Protein AF-A0A3D3RDQ3-F1 (afdb_monomer_lite)

Foldseek 3Di:
DVVVVVCVVCVVVVVVVVVVCVVVVVVVVVVDDDDPPPCVPPDCPDPVNVVVVVCCVVVNPPDDDDDDDPDCLVPVVVVVVVQVVVCPDPPHVHGDDLVNQLVVVVVVVDDNVRSCVVCDVVPDDPPPPD

Sequence (130 aa):
MMISSFYNKYSRQLIWGVFCTLPVLTFLAELLPSNNDIETWLPKDSDVRIVYDRFKAEFGAEEVVLVAVQEGLDRPLLVEATASRIESLPTVRQCWTPQRLKSILHEFKVEPAEIDNRLNGLLMNSEKNV

pLDDT: mean 82.64, std 11.2, range [36.12, 96.44]

Radius of gyration: 28.13 Å; chains: 1; bounding box: 58×34×81 Å

Secondary structure (DSSP, 8-state):
-HHHHHHHHHHHHHHHHHHHHHHHHHHHHHTS-----GGGGS-TT-HHHHHHHHHHHHH----------SS-TT-HHHHHHHHHHHHTSTT-S----HHHHHHHHHHTT--HHHHHHHHBTTTB-TT---

Organism: NCBI:txid122

Structure (mmCIF, N/CA/C/O backbone):
data_AF-A0A3D3RDQ3-F1
#
_entry.id   AF-A0A3D3RDQ3-F1
#
loop_
_atom_site.group_PDB
_atom_site.id
_atom_site.type_symbol
_atom_site.label_atom_id
_atom_site.label_alt_id
_atom_site.label_comp_id
_atom_site.label_asym_id
_atom_site.label_entity_id
_atom_site.label_seq_id
_atom_site.pdbx_PDB_ins_code
_atom_site.Cartn_x
_atom_site.Cartn_y
_atom_site.Cartn_z
_atom_site.occupancy
_atom_site.B_iso_or_equiv
_atom_site.auth_seq_id
_atom_site.auth_comp_id
_atom_site.auth_asym_id
_atom_site.auth_atom_id
_atom_site.pdbx_PDB_model_num
ATOM 1 N N . MET A 1 1 ? 25.833 14.916 -49.705 1.00 56.22 1 MET A N 1
ATOM 2 C CA . MET A 1 1 ? 25.404 14.154 -50.903 1.00 56.22 1 MET A CA 1
ATOM 3 C C . MET A 1 1 ? 25.756 12.658 -50.834 1.00 56.22 1 MET A C 1
ATOM 5 O O . MET A 1 1 ? 24.952 11.864 -51.292 1.00 56.22 1 MET A O 1
ATOM 9 N N . MET A 1 2 ? 26.874 12.235 -50.214 1.00 60.03 2 MET A N 1
ATOM 10 C CA . MET A 1 2 ? 27.222 10.798 -50.067 1.00 60.03 2 MET A CA 1
ATOM 11 C C . MET A 1 2 ? 26.305 9.990 -49.131 1.00 60.03 2 MET A C 1
ATOM 13 O O . MET A 1 2 ? 26.124 8.793 -49.321 1.00 60.03 2 MET A O 1
ATOM 17 N N . ILE A 1 3 ? 25.711 10.633 -48.125 1.00 70.12 3 ILE A N 1
ATOM 18 C CA . ILE A 1 3 ? 24.837 9.951 -47.161 1.00 70.12 3 ILE A CA 1
ATOM 19 C C . ILE A 1 3 ? 23.502 9.549 -47.810 1.00 70.12 3 ILE A C 1
ATOM 21 O O . ILE A 1 3 ? 23.035 8.432 -47.608 1.00 70.12 3 ILE A O 1
ATOM 25 N N . SER A 1 4 ? 22.911 10.405 -48.655 1.00 75.88 4 SER A N 1
ATOM 26 C CA . SER A 1 4 ? 21.637 10.072 -49.310 1.00 75.88 4 SER A CA 1
ATOM 27 C C . SER A 1 4 ? 21.790 8.988 -50.378 1.00 75.88 4 SER A C 1
ATOM 29 O O . SER A 1 4 ? 20.903 8.149 -50.505 1.00 75.88 4 SER A O 1
ATOM 31 N N . SER A 1 5 ? 22.913 8.940 -51.105 1.00 78.75 5 SER A N 1
ATOM 32 C CA . SER A 1 5 ? 23.173 7.869 -52.077 1.00 78.75 5 SER A CA 1
ATOM 33 C C . SER A 1 5 ? 23.416 6.517 -51.403 1.00 78.75 5 SER A C 1
ATOM 35 O O . SER A 1 5 ? 22.951 5.494 -51.906 1.00 78.75 5 SER A O 1
ATOM 37 N N . PHE A 1 6 ? 24.071 6.504 -50.237 1.00 82.25 6 PHE A N 1
ATOM 38 C CA . PHE A 1 6 ? 24.227 5.307 -49.411 1.00 82.25 6 PHE A CA 1
ATOM 39 C C . PHE A 1 6 ? 22.876 4.781 -48.908 1.00 82.25 6 PHE A C 1
ATOM 41 O O . PHE A 1 6 ? 22.560 3.610 -49.122 1.00 82.25 6 PHE A O 1
ATOM 48 N N . TYR A 1 7 ? 22.038 5.643 -48.321 1.00 82.25 7 TYR A N 1
ATOM 49 C CA . TYR A 1 7 ? 20.702 5.243 -47.872 1.00 82.25 7 TYR A CA 1
ATOM 50 C C . TYR A 1 7 ? 19.812 4.780 -49.025 1.00 82.25 7 TYR A C 1
ATOM 52 O O . TYR A 1 7 ? 19.111 3.787 -48.874 1.00 82.25 7 TYR A O 1
ATOM 60 N N . ASN A 1 8 ? 19.868 5.429 -50.190 1.00 81.94 8 ASN A N 1
ATOM 61 C CA . ASN A 1 8 ? 19.065 5.018 -51.342 1.00 81.94 8 ASN A CA 1
ATOM 62 C C . ASN A 1 8 ? 19.475 3.619 -51.846 1.00 81.94 8 ASN A C 1
ATOM 64 O O . ASN A 1 8 ? 18.624 2.777 -52.123 1.00 81.94 8 ASN A O 1
ATOM 68 N N . LYS A 1 9 ? 20.784 3.332 -51.872 1.00 87.50 9 LYS A N 1
ATOM 69 C CA . LYS A 1 9 ? 21.328 2.048 -52.334 1.00 87.50 9 LYS A CA 1
ATOM 70 C C . LYS A 1 9 ? 21.113 0.891 -51.349 1.00 87.50 9 LYS A C 1
ATOM 72 O O . LYS A 1 9 ? 20.855 -0.222 -51.797 1.00 87.50 9 LYS A O 1
ATOM 77 N N . TYR A 1 10 ? 21.225 1.138 -50.042 1.00 90.81 10 TYR A N 1
ATOM 78 C CA . TYR A 1 10 ? 21.192 0.088 -49.010 1.00 90.81 10 TYR A CA 1
ATOM 79 C C . TYR A 1 10 ? 19.931 0.104 -48.129 1.00 90.81 10 TYR A C 1
ATOM 81 O O . TYR A 1 10 ? 19.838 -0.669 -47.176 1.00 90.81 10 TYR A O 1
ATOM 89 N N . SER A 1 11 ? 18.944 0.950 -48.447 1.00 88.62 11 SER A N 1
ATOM 90 C CA . SER A 1 11 ? 17.688 1.136 -47.694 1.00 88.62 11 SER A CA 1
ATOM 91 C C . SER A 1 11 ? 17.053 -0.181 -47.250 1.00 88.62 11 SER A C 1
ATOM 93 O O . SER A 1 11 ? 16.773 -0.371 -46.070 1.00 88.62 11 SER A O 1
ATOM 95 N N . ARG A 1 12 ? 16.886 -1.129 -48.176 1.00 90.38 12 ARG A N 1
ATOM 96 C CA . ARG A 1 12 ? 16.276 -2.432 -47.892 1.00 90.38 12 ARG A CA 1
ATOM 97 C C . ARG A 1 12 ? 17.094 -3.263 -46.901 1.00 90.38 12 ARG A C 1
ATOM 99 O O . ARG A 1 12 ? 16.502 -3.869 -46.015 1.00 90.38 12 ARG A O 1
ATOM 106 N N . GLN A 1 13 ? 18.424 -3.304 -47.020 1.00 93.06 13 GLN A N 1
ATOM 107 C CA . GLN A 1 13 ? 19.262 -4.048 -46.067 1.00 93.06 13 GLN A CA 1
ATOM 108 C C . GLN A 1 13 ? 19.298 -3.374 -44.696 1.00 93.06 13 GLN A C 1
ATOM 110 O O . GLN A 1 13 ? 19.292 -4.067 -43.686 1.00 93.06 13 GLN A O 1
ATOM 115 N N . LEU A 1 14 ? 19.289 -2.040 -44.652 1.00 90.94 14 LEU A N 1
ATOM 116 C CA . LEU A 1 14 ? 19.227 -1.286 -43.401 1.00 90.94 14 LEU A CA 1
ATOM 117 C C . LEU A 1 14 ? 17.907 -1.528 -42.664 1.00 90.94 14 LEU A C 1
ATOM 119 O O . LEU A 1 14 ? 17.925 -1.757 -41.460 1.00 90.94 14 LEU A O 1
ATOM 123 N N . ILE A 1 15 ? 16.782 -1.560 -43.385 1.00 93.44 15 ILE A N 1
ATOM 124 C CA . ILE A 1 15 ? 15.472 -1.898 -42.815 1.00 93.44 15 ILE A CA 1
ATOM 125 C C . ILE A 1 15 ? 15.499 -3.304 -42.209 1.00 93.44 15 ILE A C 1
ATOM 127 O O . ILE A 1 15 ? 15.108 -3.477 -41.059 1.00 93.44 15 ILE A O 1
ATOM 131 N N . TRP A 1 16 ? 16.016 -4.299 -42.937 1.00 95.50 16 TRP A N 1
ATOM 132 C CA . TRP A 1 16 ? 16.174 -5.649 -42.389 1.00 95.50 16 TRP A CA 1
ATOM 133 C C . TRP A 1 16 ? 17.109 -5.684 -41.178 1.00 95.50 16 TRP A C 1
ATOM 135 O O . TRP A 1 16 ? 16.804 -6.363 -40.205 1.00 95.50 16 TRP A O 1
ATOM 145 N N . GLY A 1 17 ? 18.191 -4.903 -41.194 1.00 95.00 17 GLY A N 1
ATOM 146 C CA . GLY A 1 17 ? 19.074 -4.731 -40.043 1.00 95.00 17 GLY A CA 1
ATOM 147 C C . GLY A 1 17 ? 18.337 -4.217 -38.805 1.00 95.00 17 GLY A C 1
ATOM 148 O O . GLY A 1 17 ? 18.535 -4.759 -37.725 1.00 95.00 17 GLY A O 1
ATOM 149 N N . VAL A 1 18 ? 17.439 -3.238 -38.964 1.00 94.44 18 VAL A N 1
ATOM 150 C CA . VAL A 1 18 ? 16.581 -2.736 -37.875 1.00 94.44 18 VAL A CA 1
ATOM 151 C C . VAL A 1 18 ? 15.567 -3.792 -37.429 1.00 94.44 18 VAL A C 1
ATOM 153 O O . VAL A 1 18 ? 15.378 -3.989 -36.236 1.00 94.44 18 VAL A O 1
ATOM 156 N N . PHE A 1 19 ? 14.939 -4.529 -38.347 1.00 96.44 19 PHE A N 1
ATOM 157 C CA . PHE A 1 19 ? 14.026 -5.613 -37.958 1.00 96.44 19 PHE A CA 1
ATOM 158 C C . PHE A 1 19 ? 14.732 -6.703 -37.143 1.00 96.44 19 PHE A C 1
ATOM 160 O O . PHE A 1 19 ? 14.159 -7.216 -36.184 1.00 96.44 19 PHE A O 1
ATOM 167 N N . CYS A 1 20 ? 15.991 -7.005 -37.462 1.00 96.31 20 CYS A N 1
ATOM 168 C CA . CYS A 1 20 ? 16.801 -7.944 -36.692 1.00 96.31 20 CYS A CA 1
ATOM 169 C C . CYS A 1 20 ? 17.117 -7.458 -35.267 1.00 96.31 20 CYS A C 1
ATOM 171 O O . CYS A 1 20 ? 17.420 -8.293 -34.418 1.00 96.31 20 CYS A O 1
ATOM 173 N N . THR A 1 21 ? 17.038 -6.153 -34.969 1.00 96.38 21 THR A N 1
ATOM 174 C CA . THR A 1 21 ? 17.222 -5.654 -33.594 1.00 96.38 21 THR A CA 1
ATOM 175 C C . THR A 1 21 ? 15.946 -5.710 -32.760 1.00 96.38 21 THR A C 1
ATOM 177 O O . THR A 1 21 ? 16.040 -5.659 -31.534 1.00 96.38 21 THR A O 1
ATOM 180 N N . LEU A 1 22 ? 14.764 -5.868 -33.372 1.00 95.88 22 LEU A N 1
ATOM 181 C CA . LEU A 1 22 ? 13.494 -5.882 -32.640 1.00 95.88 22 LEU A CA 1
ATOM 182 C C . LEU A 1 22 ? 13.416 -6.976 -31.566 1.00 95.88 22 LEU A C 1
ATOM 184 O O . LEU A 1 22 ? 13.042 -6.625 -30.454 1.00 95.88 22 LEU A O 1
ATOM 188 N N . PRO A 1 23 ? 13.817 -8.245 -31.796 1.00 96.44 23 PRO A N 1
ATOM 189 C CA . PRO A 1 23 ? 13.774 -9.263 -30.743 1.00 96.44 23 PRO A CA 1
ATOM 190 C C . PRO A 1 23 ? 14.627 -8.899 -29.522 1.00 96.44 23 PRO A C 1
ATOM 192 O O . PRO A 1 23 ? 14.223 -9.132 -28.386 1.00 96.44 23 PRO A O 1
ATOM 195 N N . VAL A 1 24 ? 15.790 -8.278 -29.752 1.00 95.75 24 VAL A N 1
ATOM 196 C CA . VAL A 1 24 ? 16.669 -7.798 -28.677 1.00 95.75 24 VAL A CA 1
ATOM 197 C C . VAL A 1 24 ? 16.011 -6.639 -27.931 1.00 95.75 24 VAL A C 1
ATOM 199 O O . VAL A 1 24 ? 16.018 -6.621 -26.705 1.00 95.75 24 VAL A O 1
ATOM 202 N N . LEU A 1 25 ? 15.407 -5.691 -28.651 1.00 95.50 25 LEU A N 1
ATOM 203 C CA . LEU A 1 25 ? 14.685 -4.572 -28.045 1.00 95.50 25 LEU A CA 1
ATOM 204 C C . LEU A 1 25 ? 13.463 -5.038 -27.248 1.00 95.50 25 LEU A C 1
ATOM 206 O O . LEU A 1 25 ? 13.227 -4.509 -26.170 1.00 95.50 25 LEU A O 1
ATOM 210 N N . THR A 1 26 ? 12.720 -6.035 -27.731 1.00 94.62 26 THR A N 1
ATOM 211 C CA . T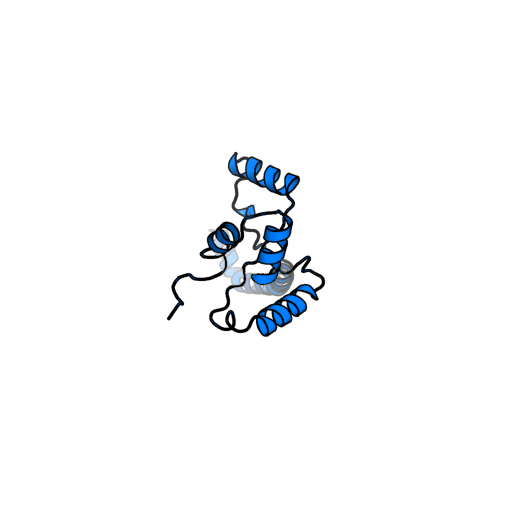HR A 1 26 ? 11.587 -6.629 -27.008 1.00 94.62 26 THR A CA 1
ATOM 212 C C . THR A 1 26 ? 12.053 -7.286 -25.715 1.00 94.62 26 THR A C 1
ATOM 214 O O . THR A 1 26 ? 11.498 -7.001 -24.660 1.00 94.62 26 THR A O 1
ATOM 217 N N . PHE A 1 27 ? 13.121 -8.083 -25.770 1.00 95.44 27 PHE A N 1
ATOM 218 C CA . PHE A 1 27 ? 13.703 -8.694 -24.577 1.00 95.44 27 PHE A CA 1
ATOM 219 C C . PHE A 1 27 ? 14.171 -7.642 -23.558 1.00 95.44 27 PHE A C 1
ATOM 221 O O . PHE A 1 27 ? 13.885 -7.750 -22.370 1.00 95.44 27 PHE A O 1
ATOM 228 N N . LEU A 1 28 ? 14.848 -6.584 -24.014 1.00 94.56 28 LEU A N 1
ATOM 229 C CA . LEU A 1 28 ? 15.273 -5.487 -23.139 1.00 94.56 28 LEU A CA 1
ATOM 230 C C . LEU A 1 28 ? 14.088 -4.700 -22.567 1.00 94.56 28 LEU A C 1
ATOM 232 O O . LEU A 1 28 ? 14.155 -4.255 -21.425 1.00 94.56 28 LEU A O 1
ATOM 236 N N . ALA A 1 29 ? 13.012 -4.534 -23.338 1.00 90.94 29 ALA A N 1
ATOM 237 C CA . ALA A 1 29 ? 11.809 -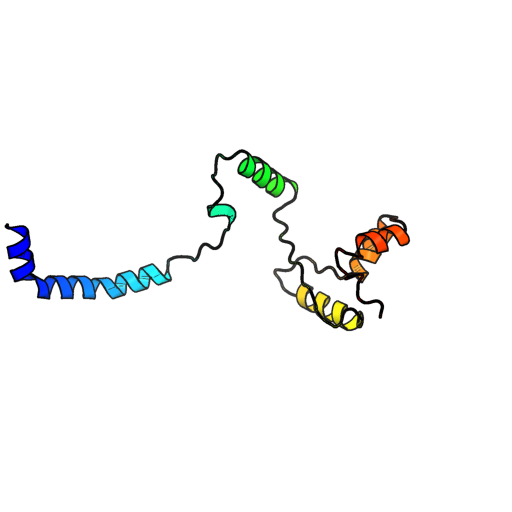3.846 -22.889 1.00 90.94 29 ALA A CA 1
ATOM 238 C C . ALA A 1 29 ? 11.098 -4.605 -21.761 1.00 90.94 29 ALA A C 1
ATOM 240 O O . ALA A 1 29 ? 10.644 -3.978 -20.811 1.00 90.94 29 ALA A O 1
ATOM 241 N N . GLU A 1 30 ? 11.050 -5.937 -21.822 1.00 90.62 30 GLU A N 1
ATOM 242 C CA . GLU A 1 30 ? 10.484 -6.768 -20.749 1.00 90.62 30 GLU A CA 1
ATOM 243 C C . GLU A 1 30 ? 11.320 -6.734 -19.462 1.00 90.62 30 GLU A C 1
ATOM 245 O O . GLU A 1 30 ? 10.787 -6.910 -18.369 1.00 90.62 30 GLU A O 1
ATOM 250 N N . LEU A 1 31 ? 12.625 -6.476 -19.578 1.00 91.50 31 LEU A N 1
ATOM 251 C CA . LEU A 1 31 ? 13.525 -6.345 -18.433 1.00 91.50 31 LEU A CA 1
ATOM 252 C C . LEU A 1 31 ? 13.481 -4.964 -17.772 1.00 91.50 31 LEU A C 1
ATOM 254 O O . LEU A 1 31 ? 14.041 -4.807 -16.687 1.00 91.50 31 LEU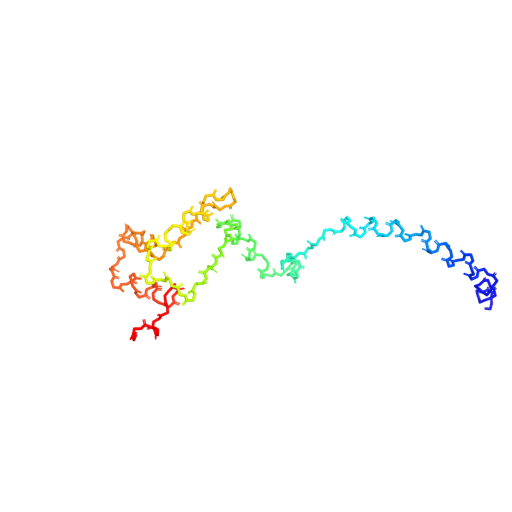 A O 1
ATOM 258 N N . LEU A 1 32 ? 12.864 -3.959 -18.404 1.00 86.62 32 LEU A N 1
ATOM 259 C CA . LEU A 1 32 ? 12.752 -2.626 -17.820 1.00 86.62 32 LEU A CA 1
ATOM 260 C C . LEU A 1 32 ? 11.728 -2.652 -16.676 1.00 86.62 32 LEU A C 1
ATOM 262 O O . LEU A 1 32 ? 10.533 -2.823 -16.931 1.00 86.62 32 LEU A O 1
ATOM 266 N N . PRO A 1 33 ? 12.152 -2.455 -15.413 1.00 83.56 33 PRO A N 1
ATOM 267 C CA . PRO A 1 33 ? 11.210 -2.390 -14.311 1.00 83.56 33 PRO A CA 1
ATOM 268 C C . PRO A 1 33 ? 10.345 -1.135 -14.454 1.00 83.56 33 PRO A C 1
ATOM 270 O O . PRO A 1 33 ? 10.841 -0.042 -14.737 1.00 83.56 33 PRO A O 1
ATOM 273 N N . SER A 1 34 ? 9.042 -1.280 -14.221 1.00 80.56 34 SER A N 1
ATOM 274 C CA . SER A 1 34 ? 8.166 -0.124 -14.055 1.00 80.56 34 SER A CA 1
ATOM 275 C C . SER A 1 34 ? 8.508 0.549 -12.728 1.00 80.56 34 SER A C 1
ATOM 277 O O . SER A 1 34 ? 8.389 -0.064 -11.667 1.00 80.56 34 SER A O 1
ATOM 279 N N . ASN A 1 35 ? 8.965 1.799 -12.787 1.00 80.06 35 ASN A N 1
ATOM 280 C CA . ASN A 1 35 ? 9.208 2.600 -11.598 1.00 80.06 35 ASN A CA 1
ATOM 281 C C . ASN A 1 35 ? 8.002 3.513 -11.344 1.00 80.06 35 ASN A C 1
ATOM 283 O O . ASN A 1 35 ? 7.869 4.559 -11.978 1.00 80.06 35 ASN A O 1
ATOM 287 N N . ASN A 1 36 ? 7.136 3.100 -10.418 1.00 78.31 36 ASN A N 1
ATOM 288 C CA . ASN A 1 36 ? 5.995 3.893 -9.949 1.00 78.31 36 ASN A CA 1
ATOM 289 C C . ASN A 1 36 ? 6.300 4.632 -8.639 1.00 78.31 36 ASN A C 1
ATOM 291 O O . ASN A 1 36 ? 5.381 5.101 -7.970 1.00 78.31 36 ASN A O 1
ATOM 295 N N . ASP A 1 37 ? 7.575 4.727 -8.260 1.00 81.12 37 ASP A N 1
ATOM 296 C CA . ASP A 1 37 ? 7.972 5.470 -7.079 1.00 81.12 37 ASP A CA 1
ATOM 297 C C . ASP A 1 37 ? 7.826 6.973 -7.340 1.00 81.12 37 ASP A C 1
ATOM 299 O O . ASP A 1 37 ? 8.595 7.583 -8.097 1.00 81.12 37 ASP A O 1
ATOM 303 N N . ILE A 1 38 ? 6.826 7.569 -6.688 1.00 74.69 38 ILE A N 1
ATOM 304 C CA . ILE A 1 38 ? 6.556 9.008 -6.722 1.00 74.69 38 ILE A CA 1
ATOM 305 C C . ILE A 1 38 ? 7.764 9.824 -6.247 1.00 74.69 38 ILE A C 1
ATOM 307 O O . ILE A 1 38 ? 7.952 10.963 -6.675 1.00 74.69 38 ILE A O 1
ATOM 311 N N . GLU A 1 39 ? 8.622 9.229 -5.420 1.00 76.38 39 GLU A N 1
ATOM 312 C CA . GLU A 1 39 ? 9.831 9.843 -4.890 1.00 76.38 39 GLU A CA 1
ATOM 313 C C . GLU A 1 39 ? 10.886 10.112 -5.965 1.00 76.38 39 GLU A C 1
ATOM 315 O O . GLU A 1 39 ? 11.714 11.006 -5.800 1.00 76.38 39 GLU A O 1
ATOM 320 N N . THR A 1 40 ? 10.810 9.421 -7.105 1.00 78.56 40 THR A N 1
ATOM 321 C CA . THR A 1 40 ? 11.692 9.653 -8.260 1.00 78.56 40 THR A CA 1
ATOM 322 C C . THR A 1 40 ? 11.556 11.075 -8.813 1.00 78.56 40 THR A C 1
ATOM 324 O O . THR A 1 40 ? 12.494 11.605 -9.409 1.00 78.56 40 THR A O 1
ATOM 327 N N . TRP A 1 41 ? 10.400 11.710 -8.604 1.00 80.00 41 TRP A N 1
ATOM 328 C CA . TRP A 1 41 ? 10.110 13.064 -9.078 1.00 80.00 41 TRP A CA 1
ATOM 329 C C . TRP A 1 41 ? 10.528 14.160 -8.088 1.00 80.00 41 TRP A C 1
ATOM 331 O O . TRP A 1 41 ? 10.504 15.339 -8.443 1.00 80.00 41 TRP A O 1
ATOM 341 N N . LEU A 1 42 ? 10.930 13.800 -6.863 1.00 80.56 42 LEU A N 1
ATOM 342 C CA . LEU A 1 42 ? 11.428 14.742 -5.861 1.00 80.56 42 LEU A CA 1
ATOM 343 C C . LEU A 1 42 ? 12.932 15.005 -6.078 1.00 80.56 42 LEU A C 1
ATOM 345 O O . LEU A 1 42 ? 13.726 14.062 -6.068 1.00 80.56 42 LEU A O 1
ATOM 349 N N . PRO A 1 43 ? 13.369 16.271 -6.243 1.00 83.19 43 PRO A N 1
ATOM 350 C CA . PRO A 1 43 ? 14.788 16.589 -6.365 1.00 83.19 43 PRO A CA 1
ATOM 351 C C . PRO A 1 43 ? 15.553 16.153 -5.112 1.00 83.19 43 PRO A C 1
ATOM 353 O O . PRO A 1 43 ? 15.198 16.548 -3.997 1.00 83.19 43 PRO A O 1
ATOM 356 N N . LYS A 1 44 ? 16.618 15.366 -5.307 1.00 78.00 44 LYS A N 1
ATOM 357 C CA . LYS A 1 44 ? 17.407 14.757 -4.222 1.00 78.00 44 LYS A CA 1
ATOM 358 C C . LYS A 1 44 ? 17.968 15.779 -3.230 1.00 78.00 44 LYS A C 1
ATOM 360 O O . LYS A 1 44 ? 17.963 15.517 -2.035 1.00 78.00 44 LYS A O 1
ATOM 365 N N . ASP A 1 45 ? 18.367 16.948 -3.725 1.00 82.06 45 ASP A N 1
ATOM 366 C CA . ASP A 1 45 ? 18.994 18.008 -2.925 1.00 82.06 45 ASP A CA 1
ATOM 367 C C . ASP A 1 45 ? 17.996 19.075 -2.442 1.00 82.06 45 ASP A C 1
ATOM 369 O O . ASP A 1 45 ? 18.394 20.148 -1.998 1.00 82.06 45 ASP A O 1
ATOM 373 N N . SER A 1 46 ? 16.687 18.827 -2.562 1.00 85.25 46 SER A N 1
ATOM 374 C CA . SER A 1 46 ? 15.684 19.760 -2.042 1.00 85.25 46 SER A CA 1
ATOM 375 C C . SER A 1 46 ? 15.554 19.647 -0.522 1.00 85.25 46 SER A C 1
ATOM 377 O O . SER A 1 46 ? 15.530 18.547 0.031 1.00 85.25 46 SER A O 1
ATOM 379 N N . ASP A 1 47 ? 15.359 20.782 0.153 1.00 83.94 47 ASP A N 1
ATOM 380 C CA . ASP A 1 47 ? 15.092 20.812 1.600 1.00 83.94 47 ASP A CA 1
ATOM 381 C C . ASP A 1 47 ? 13.888 19.931 1.982 1.00 83.94 47 ASP A C 1
ATOM 383 O O . ASP A 1 47 ? 13.884 19.270 3.020 1.00 83.94 47 ASP A O 1
ATOM 387 N N . VAL A 1 48 ? 12.886 19.853 1.097 1.00 83.50 48 VAL A N 1
ATOM 388 C CA . VAL A 1 48 ? 11.698 18.999 1.256 1.00 83.50 48 VAL A CA 1
ATOM 389 C C . VAL A 1 48 ? 12.078 17.519 1.323 1.00 83.50 48 VAL A C 1
ATOM 391 O O . VAL A 1 48 ? 11.551 16.787 2.162 1.00 83.50 48 VAL A O 1
ATOM 394 N N . ARG A 1 49 ? 13.017 17.072 0.479 1.00 82.06 49 ARG A N 1
ATOM 395 C CA . ARG A 1 49 ? 13.479 15.682 0.459 1.00 82.06 49 ARG A CA 1
ATOM 396 C C . ARG A 1 49 ? 14.209 15.311 1.745 1.00 82.06 49 ARG A C 1
ATOM 398 O O . ARG A 1 49 ? 13.956 14.247 2.296 1.00 82.06 49 ARG A O 1
ATOM 405 N N . ILE A 1 50 ? 15.042 16.213 2.259 1.00 85.06 50 ILE A N 1
ATOM 406 C CA . ILE A 1 50 ? 15.795 16.008 3.503 1.00 85.06 50 ILE A CA 1
ATOM 407 C C . ILE A 1 50 ? 14.848 15.829 4.697 1.00 85.06 50 ILE A C 1
ATOM 409 O O . ILE A 1 50 ? 15.051 14.936 5.522 1.00 85.06 50 ILE A O 1
ATOM 413 N N . VAL A 1 51 ? 13.804 16.659 4.793 1.00 85.69 51 VAL A N 1
ATOM 414 C CA . VAL A 1 51 ? 12.796 16.550 5.861 1.00 85.69 51 VAL A CA 1
ATOM 415 C C . VAL A 1 51 ? 12.026 15.235 5.753 1.00 85.69 51 VAL A C 1
ATOM 417 O O . VAL A 1 51 ? 11.845 14.541 6.752 1.00 85.69 51 VAL A O 1
ATOM 420 N N . TYR A 1 52 ? 11.609 14.873 4.542 1.00 81.19 52 TYR A N 1
ATOM 421 C CA . TYR A 1 52 ? 10.866 13.646 4.282 1.00 81.19 52 TYR A CA 1
ATOM 422 C C . TYR A 1 52 ? 11.685 12.376 4.575 1.00 81.19 52 TYR A C 1
ATOM 424 O O . TYR A 1 52 ? 11.202 11.474 5.259 1.00 81.19 52 TYR A O 1
ATOM 432 N N . ASP A 1 53 ? 12.943 12.319 4.135 1.00 84.56 53 ASP A N 1
ATOM 433 C CA . ASP A 1 53 ? 13.824 11.174 4.387 1.00 84.56 53 ASP A CA 1
ATOM 434 C C . ASP A 1 53 ? 14.148 11.035 5.885 1.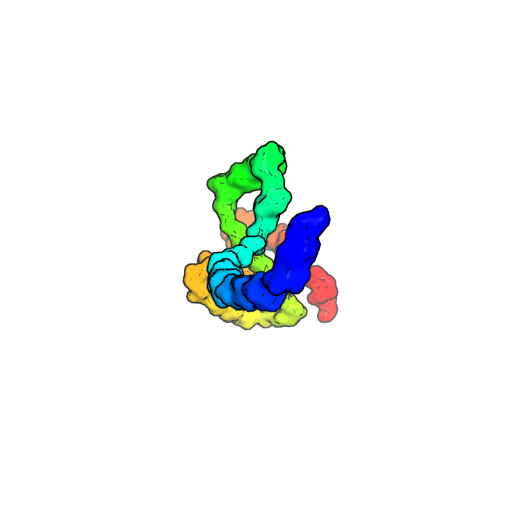00 84.56 53 ASP A C 1
ATOM 436 O O . ASP A 1 53 ? 14.188 9.919 6.409 1.00 84.56 53 ASP A O 1
ATOM 440 N N . ARG A 1 54 ? 14.304 12.157 6.608 1.00 84.56 54 ARG A N 1
ATOM 441 C CA . ARG A 1 54 ? 14.449 12.142 8.073 1.00 84.56 54 ARG A CA 1
ATOM 442 C C . ARG A 1 54 ? 13.202 11.577 8.753 1.00 84.56 54 ARG A C 1
ATOM 444 O O . ARG A 1 54 ? 13.332 10.716 9.616 1.00 84.56 54 ARG A O 1
ATOM 451 N N . PHE A 1 55 ? 12.013 12.007 8.335 1.00 83.06 55 PHE A N 1
ATOM 452 C CA . PHE A 1 55 ? 10.757 11.473 8.857 1.00 83.06 55 PHE A CA 1
ATOM 453 C C . PHE A 1 55 ? 10.649 9.954 8.634 1.00 83.06 55 PHE A C 1
ATOM 455 O O . PHE A 1 55 ? 10.383 9.215 9.579 1.00 83.06 55 PHE A O 1
ATOM 462 N N . LYS A 1 56 ? 10.949 9.460 7.423 1.00 82.25 56 LYS A N 1
ATOM 463 C CA . LYS A 1 56 ? 10.968 8.012 7.131 1.00 82.25 56 LYS A CA 1
ATOM 464 C C . LYS A 1 56 ? 11.966 7.243 7.995 1.00 82.25 56 LYS A C 1
ATOM 466 O O . LYS A 1 56 ? 11.679 6.116 8.387 1.00 82.25 56 LYS A O 1
ATOM 471 N N . ALA A 1 57 ? 13.132 7.821 8.277 1.00 82.62 57 ALA A N 1
ATOM 472 C CA . ALA A 1 57 ? 14.145 7.181 9.112 1.00 82.62 57 ALA A CA 1
ATOM 473 C C . ALA A 1 57 ? 13.725 7.096 10.590 1.00 82.62 57 ALA A C 1
ATOM 475 O O . ALA A 1 57 ? 14.025 6.105 11.251 1.00 82.62 57 ALA A O 1
ATOM 476 N N . GLU A 1 58 ? 13.039 8.120 11.102 1.00 79.31 58 GLU A N 1
ATOM 477 C CA . GLU A 1 58 ? 12.624 8.202 12.508 1.00 79.31 58 GLU A CA 1
ATOM 478 C C . GLU A 1 58 ? 11.355 7.392 12.808 1.00 79.31 58 GLU A C 1
ATOM 480 O O . GLU A 1 58 ? 11.280 6.733 13.843 1.00 79.31 58 GLU A O 1
ATOM 485 N N . PHE A 1 59 ? 10.373 7.412 11.904 1.00 73.50 59 PHE A N 1
ATOM 486 C CA . PHE A 1 59 ? 9.056 6.800 12.121 1.00 73.50 59 PHE A CA 1
ATOM 487 C C . PHE A 1 59 ? 8.847 5.499 11.332 1.00 73.50 59 PHE A C 1
ATOM 489 O O . PHE A 1 59 ? 7.877 4.783 11.568 1.00 73.50 59 PHE A O 1
ATOM 496 N N . GLY A 1 60 ? 9.772 5.160 10.430 1.00 66.75 60 GLY A N 1
ATOM 497 C CA . GLY A 1 60 ? 9.617 4.065 9.479 1.00 66.75 60 GLY A CA 1
ATOM 498 C C . GLY A 1 60 ? 8.780 4.469 8.263 1.00 66.75 60 GLY A C 1
ATOM 499 O O . GLY A 1 60 ? 8.002 5.420 8.289 1.00 66.75 60 GLY A O 1
ATOM 500 N N . ALA A 1 61 ? 8.927 3.723 7.168 1.00 64.56 61 ALA A N 1
ATOM 501 C CA . ALA A 1 61 ? 8.053 3.834 6.001 1.00 64.56 61 ALA A CA 1
ATOM 502 C C . ALA A 1 61 ? 6.754 3.046 6.242 1.00 64.56 61 ALA A C 1
ATOM 504 O O . ALA A 1 61 ? 6.448 2.110 5.506 1.00 64.56 61 ALA A O 1
ATOM 505 N N . GLU A 1 62 ? 6.031 3.347 7.325 1.00 64.75 62 GLU A N 1
ATOM 506 C CA . GLU A 1 62 ? 4.726 2.728 7.551 1.00 64.75 62 GLU A CA 1
ATOM 507 C C . GLU A 1 62 ? 3.743 3.255 6.500 1.00 64.75 62 GLU A C 1
ATOM 509 O O . GLU A 1 62 ? 3.213 4.362 6.589 1.00 64.75 62 GLU A O 1
ATOM 514 N N . GLU A 1 63 ? 3.537 2.457 5.455 1.00 73.06 63 GLU A N 1
ATOM 515 C CA . GLU A 1 63 ? 2.536 2.717 4.431 1.00 73.06 63 GLU A CA 1
ATOM 516 C C . GLU A 1 63 ? 1.152 2.418 5.004 1.00 73.06 63 GLU A C 1
ATOM 518 O O . GLU A 1 63 ? 0.780 1.269 5.253 1.00 73.06 63 GLU A O 1
ATOM 523 N N . VAL A 1 64 ? 0.375 3.475 5.228 1.00 81.25 64 VAL A N 1
ATOM 524 C CA . VAL A 1 64 ? -1.010 3.351 5.675 1.00 81.25 64 VAL A CA 1
ATOM 525 C C . VAL A 1 64 ? -1.925 3.370 4.460 1.00 81.25 64 VAL A C 1
ATOM 527 O O . VAL A 1 64 ? -1.998 4.359 3.732 1.00 81.25 64 VAL A O 1
ATOM 530 N N . VAL A 1 65 ? -2.671 2.284 4.269 1.00 84.38 65 VAL A N 1
ATOM 531 C CA . VAL A 1 65 ? -3.727 2.207 3.258 1.00 84.38 65 VAL A CA 1
ATOM 532 C C . VAL A 1 65 ? -5.070 2.446 3.935 1.00 84.38 65 VAL A C 1
ATOM 534 O O . VAL A 1 65 ? -5.526 1.635 4.741 1.00 84.38 65 VAL A O 1
ATOM 537 N N . LEU A 1 66 ? -5.724 3.556 3.591 1.00 86.38 66 LEU A N 1
ATOM 538 C CA . LEU A 1 66 ? -7.085 3.835 4.037 1.00 86.38 66 LEU A CA 1
ATOM 539 C C . LEU A 1 66 ? -8.086 3.154 3.097 1.00 86.38 66 LEU A C 1
ATOM 541 O O . LEU A 1 66 ? -8.184 3.504 1.921 1.00 86.38 66 LEU A O 1
ATOM 545 N N . VAL A 1 67 ? -8.851 2.197 3.622 1.00 86.06 67 VAL A N 1
ATOM 546 C CA . VAL A 1 67 ? -9.910 1.507 2.874 1.00 86.06 67 VAL A CA 1
ATOM 547 C C . VAL A 1 67 ? -11.258 2.116 3.239 1.00 86.06 67 VAL A C 1
ATOM 549 O O . VAL A 1 67 ? -11.751 1.935 4.350 1.00 86.06 67 VAL A O 1
ATOM 552 N N . ALA A 1 68 ? -11.867 2.827 2.292 1.00 82.94 68 ALA A N 1
ATOM 553 C CA . ALA A 1 68 ? -13.217 3.353 2.442 1.00 82.94 68 ALA A CA 1
ATOM 554 C C . ALA A 1 68 ? -14.248 2.336 1.933 1.00 82.94 68 ALA A C 1
ATOM 556 O O . ALA A 1 68 ? -14.117 1.803 0.831 1.00 82.94 68 ALA A O 1
ATOM 557 N N . VAL A 1 69 ? -15.297 2.098 2.721 1.00 80.56 69 VAL A N 1
ATOM 558 C CA . VAL A 1 69 ? -16.440 1.260 2.335 1.00 80.56 69 VAL A CA 1
ATOM 559 C C . VAL A 1 69 ? -17.698 2.119 2.256 1.00 80.56 69 VAL A C 1
ATOM 561 O O . VAL A 1 69 ? -17.970 2.926 3.142 1.00 80.56 69 VAL A O 1
ATOM 564 N N . GLN A 1 70 ? -18.457 1.972 1.170 1.00 73.06 70 GLN A N 1
ATOM 565 C CA . GLN A 1 70 ? -19.661 2.776 0.929 1.00 73.06 70 GLN A CA 1
ATOM 566 C C . GLN A 1 70 ? -20.849 2.324 1.795 1.00 73.06 70 GLN A C 1
ATOM 568 O O . GLN A 1 70 ? -21.662 3.148 2.218 1.00 73.06 70 GLN A O 1
ATOM 573 N N . GLU A 1 71 ? -20.930 1.021 2.063 1.00 73.56 71 GLU A N 1
ATOM 574 C CA . GLU A 1 71 ? -21.960 0.351 2.861 1.00 73.56 71 GLU A CA 1
ATOM 575 C C . GLU A 1 71 ? -21.301 -0.741 3.720 1.00 73.56 71 GLU A C 1
ATOM 577 O O . GLU A 1 71 ? -20.224 -1.233 3.378 1.00 73.56 71 GLU A O 1
ATOM 582 N N . GLY A 1 72 ? -21.928 -1.130 4.835 1.00 71.88 72 GLY A N 1
ATOM 583 C CA . GLY A 1 72 ? -21.428 -2.197 5.708 1.00 71.88 72 GLY A CA 1
ATOM 584 C C . GLY A 1 72 ? -20.758 -1.728 7.002 1.00 71.88 72 GLY A C 1
ATOM 585 O O . GLY A 1 72 ? -20.452 -2.571 7.841 1.00 71.88 72 GLY A O 1
ATOM 586 N N . LEU A 1 73 ? -20.588 -0.415 7.220 1.00 73.94 73 LEU A N 1
ATOM 587 C CA . LEU A 1 73 ? -20.178 0.135 8.528 1.00 73.94 73 LEU A CA 1
ATOM 588 C C . LEU A 1 73 ? -21.217 -0.141 9.629 1.00 73.94 73 LEU A C 1
ATOM 590 O O . LEU A 1 73 ? -20.864 -0.282 10.796 1.00 73.94 73 LEU A O 1
ATOM 594 N N . ASP A 1 74 ? -22.485 -0.278 9.241 1.00 79.50 74 ASP A N 1
ATOM 595 C CA . ASP A 1 74 ? -23.610 -0.718 10.073 1.00 79.50 74 ASP A CA 1
ATOM 596 C C . ASP A 1 74 ? -23.501 -2.194 10.499 1.00 79.50 74 ASP A C 1
ATOM 598 O O . ASP A 1 74 ? -24.215 -2.647 11.393 1.00 79.50 74 ASP A O 1
ATOM 602 N N . ARG A 1 75 ? -22.588 -2.958 9.885 1.00 85.38 75 ARG A N 1
ATOM 603 C CA . ARG A 1 75 ? -22.371 -4.389 10.130 1.00 85.38 75 ARG A CA 1
ATOM 604 C C . ARG A 1 75 ? -20.971 -4.619 10.706 1.00 85.38 75 ARG A C 1
ATOM 606 O O . ARG A 1 75 ? -20.106 -5.162 10.015 1.00 85.38 75 ARG A O 1
ATOM 613 N N . PRO A 1 76 ? -20.734 -4.280 11.987 1.00 83.81 76 PRO A N 1
ATOM 614 C CA . PRO A 1 76 ? -19.403 -4.332 12.597 1.00 83.81 76 PRO A CA 1
ATOM 615 C C . PRO A 1 76 ? -18.751 -5.719 12.513 1.00 83.81 76 PRO A C 1
ATOM 617 O O . PRO A 1 76 ? -17.542 -5.817 12.335 1.00 83.81 76 PRO A O 1
ATOM 620 N N . LEU A 1 77 ? -19.545 -6.794 12.551 1.00 88.31 77 LEU A N 1
ATOM 621 C CA . LEU A 1 77 ? -19.046 -8.165 12.396 1.00 88.31 77 LEU A CA 1
ATOM 622 C C . LEU A 1 77 ? -18.443 -8.435 11.008 1.00 88.31 77 LEU A C 1
ATOM 624 O O . LEU A 1 77 ? -17.459 -9.161 10.903 1.00 88.31 77 LEU A O 1
ATOM 628 N N . LEU A 1 78 ? -19.011 -7.860 9.941 1.00 88.19 78 LEU A N 1
ATOM 629 C CA . LEU A 1 78 ? -18.476 -8.022 8.585 1.00 88.19 78 LEU A CA 1
ATOM 630 C C . LEU A 1 78 ? -17.209 -7.193 8.379 1.00 88.19 78 LEU A C 1
ATOM 632 O O . LEU A 1 78 ? -16.271 -7.670 7.739 1.00 88.19 78 LEU A O 1
ATOM 636 N N . VAL A 1 79 ? -17.167 -5.980 8.937 1.00 89.12 79 VAL A N 1
ATOM 637 C CA . VAL A 1 79 ? -15.968 -5.128 8.926 1.00 89.12 79 VAL A CA 1
ATOM 638 C C . VAL A 1 79 ? -14.821 -5.834 9.641 1.00 89.12 79 VAL A C 1
ATOM 640 O O . VAL A 1 79 ? -13.732 -5.944 9.086 1.00 89.12 79 VAL A O 1
ATOM 643 N N . GLU A 1 80 ? -15.087 -6.391 10.821 1.00 91.06 80 GLU A N 1
ATOM 644 C CA . GLU A 1 80 ? -14.096 -7.135 11.594 1.00 91.06 80 GLU A CA 1
ATOM 645 C C . GLU A 1 80 ? -13.622 -8.394 10.858 1.00 91.06 80 GLU A C 1
ATOM 647 O O . GLU A 1 80 ? -12.421 -8.600 10.715 1.00 91.06 80 GLU A O 1
ATOM 652 N N . ALA A 1 81 ? -14.535 -9.194 10.295 1.00 91.56 81 ALA A N 1
ATOM 653 C CA . ALA A 1 81 ? -14.164 -10.374 9.511 1.00 91.56 81 ALA A CA 1
ATOM 654 C C . ALA A 1 81 ? -13.311 -10.020 8.277 1.00 91.56 81 ALA A C 1
ATOM 656 O O . ALA A 1 81 ? -12.373 -10.742 7.929 1.00 91.56 81 ALA A O 1
ATOM 657 N N . THR A 1 82 ? -13.618 -8.898 7.622 1.00 91.56 82 THR A N 1
ATOM 658 C CA . THR A 1 82 ? -12.848 -8.393 6.477 1.00 91.56 82 THR A CA 1
ATOM 659 C C . THR A 1 82 ? -11.461 -7.939 6.918 1.00 91.56 82 THR A C 1
ATOM 661 O O . THR A 1 82 ? -10.470 -8.341 6.310 1.00 91.56 82 THR A O 1
ATOM 664 N N . ALA A 1 83 ? -11.374 -7.172 8.005 1.00 92.94 83 ALA A N 1
ATOM 665 C CA . ALA A 1 83 ? -10.112 -6.721 8.576 1.00 92.94 83 ALA A CA 1
ATOM 666 C C . ALA A 1 83 ? -9.229 -7.897 9.006 1.00 92.94 83 ALA A C 1
ATOM 668 O O . ALA A 1 83 ? -8.064 -7.943 8.626 1.00 92.94 83 ALA A O 1
ATOM 669 N N . SER A 1 84 ? -9.786 -8.900 9.694 1.00 93.94 84 SER A N 1
ATOM 670 C CA . SER A 1 84 ? -9.059 -10.124 10.055 1.00 93.94 84 SER A CA 1
ATOM 671 C C . SER A 1 84 ? -8.542 -10.879 8.828 1.00 93.94 84 SER A C 1
ATOM 673 O O . SER A 1 84 ? -7.438 -11.419 8.848 1.00 93.94 84 SER A O 1
ATOM 675 N N . ARG A 1 85 ? -9.311 -10.913 7.731 1.00 94.12 85 ARG A N 1
ATOM 676 C CA . ARG A 1 85 ? -8.861 -11.540 6.483 1.00 94.12 85 ARG A CA 1
ATOM 677 C C . ARG A 1 85 ? -7.716 -10.760 5.838 1.00 94.12 85 ARG A C 1
ATOM 679 O O . ARG A 1 85 ? -6.768 -11.382 5.371 1.00 94.12 85 ARG A O 1
ATOM 686 N N . ILE A 1 86 ? -7.785 -9.432 5.816 1.00 94.06 86 ILE A N 1
ATOM 687 C CA . ILE A 1 86 ? -6.706 -8.581 5.294 1.00 94.06 86 ILE A CA 1
ATOM 688 C C . ILE A 1 86 ? -5.444 -8.738 6.149 1.00 94.06 86 ILE A C 1
ATOM 690 O O . ILE A 1 86 ? -4.357 -8.914 5.612 1.00 94.06 86 ILE A O 1
ATOM 694 N N . GLU A 1 87 ? -5.594 -8.748 7.469 1.00 94.44 87 GLU A N 1
ATOM 695 C CA . GLU A 1 87 ? -4.501 -8.916 8.431 1.00 94.44 87 GLU A CA 1
ATOM 696 C C . GLU A 1 87 ? -3.844 -10.303 8.362 1.00 94.44 87 GLU A C 1
ATOM 698 O O . GLU A 1 87 ? -2.688 -10.456 8.732 1.00 94.44 87 GLU A O 1
ATOM 703 N N . SER A 1 88 ? -4.541 -11.315 7.833 1.00 95.38 88 SER A N 1
ATOM 704 C CA . SER A 1 88 ? -3.951 -12.641 7.596 1.00 95.38 88 SER A CA 1
ATOM 705 C C . SER A 1 88 ? -2.944 -12.684 6.435 1.00 95.38 88 SER A C 1
ATOM 707 O O . SER A 1 88 ? -2.269 -13.698 6.245 1.00 95.38 88 SER A O 1
ATOM 709 N N . LEU A 1 89 ? -2.848 -11.617 5.633 1.00 94.94 89 LEU A N 1
ATOM 710 C CA . LEU A 1 89 ? -1.908 -11.535 4.518 1.00 94.94 89 LEU A CA 1
ATOM 711 C C . LEU A 1 89 ? -0.478 -11.290 5.032 1.00 94.94 89 LEU A C 1
ATOM 713 O O . LEU A 1 89 ? -0.276 -10.432 5.886 1.00 94.94 89 LEU A O 1
ATOM 717 N N . PRO A 1 90 ? 0.547 -11.955 4.466 1.00 92.44 90 PRO A N 1
ATOM 718 C CA . PRO A 1 90 ? 1.915 -11.921 4.997 1.00 92.44 90 PRO A CA 1
ATOM 719 C C . PRO A 1 90 ? 2.584 -10.539 4.942 1.00 92.44 90 PRO A C 1
ATOM 721 O O . PRO A 1 90 ? 3.567 -10.306 5.638 1.00 92.44 90 PRO A O 1
ATOM 724 N N . THR A 1 91 ? 2.081 -9.632 4.104 1.00 88.44 91 THR A N 1
ATOM 725 C CA . THR A 1 91 ? 2.600 -8.267 3.943 1.00 88.44 91 THR A CA 1
ATOM 726 C C . THR A 1 91 ? 1.889 -7.245 4.824 1.00 88.44 91 THR A C 1
ATOM 728 O O . THR A 1 91 ? 2.343 -6.109 4.919 1.00 88.44 91 THR A O 1
ATOM 731 N N . VAL A 1 92 ? 0.766 -7.611 5.447 1.00 89.31 92 VAL A N 1
ATOM 732 C CA . VAL A 1 92 ? -0.008 -6.701 6.291 1.00 89.31 92 VAL A CA 1
ATOM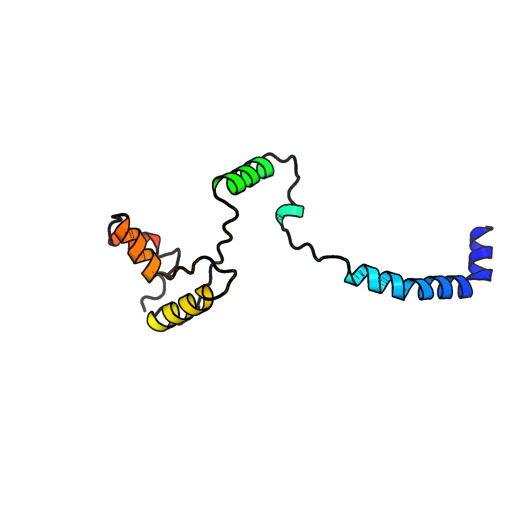 733 C C . VAL A 1 92 ? 0.409 -6.915 7.736 1.00 89.31 92 VAL A C 1
ATOM 735 O O . VAL 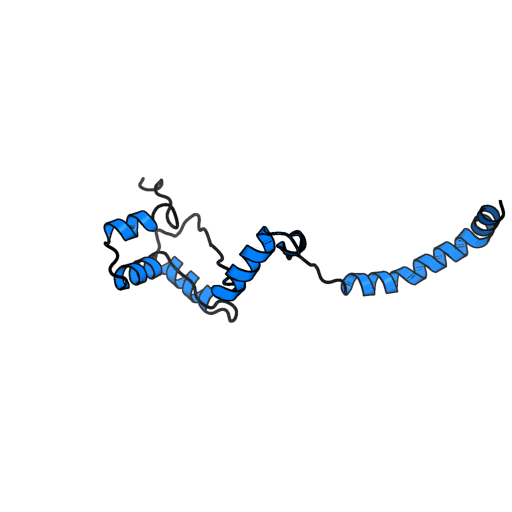A 1 92 ? 0.184 -7.974 8.309 1.00 89.31 92 VAL A O 1
ATOM 738 N N . ARG A 1 93 ? 1.007 -5.886 8.342 1.00 87.69 93 ARG A N 1
ATOM 739 C CA . ARG A 1 93 ? 1.394 -5.926 9.757 1.00 87.69 93 ARG A CA 1
ATOM 740 C C . ARG A 1 93 ? 0.181 -5.875 10.681 1.00 87.69 93 ARG A C 1
ATOM 742 O O . ARG A 1 93 ? 0.153 -6.580 11.684 1.00 87.69 93 ARG A O 1
ATOM 749 N N . GLN A 1 94 ? -0.771 -4.995 10.373 1.00 89.69 94 GLN A N 1
ATOM 750 C CA . GLN A 1 94 ? -1.942 -4.757 11.207 1.00 89.69 94 GLN A CA 1
ATOM 751 C C . GLN A 1 94 ? -3.088 -4.155 10.394 1.00 89.69 94 GLN A C 1
ATOM 753 O O . GLN A 1 94 ? -2.854 -3.352 9.489 1.00 89.69 94 GLN A O 1
ATOM 758 N N . CYS A 1 95 ? -4.327 -4.517 10.733 1.00 91.44 95 CYS A N 1
ATOM 759 C CA . CYS A 1 95 ? -5.525 -3.907 10.157 1.00 91.44 95 CYS A CA 1
ATOM 760 C C . CYS A 1 95 ? -6.397 -3.268 11.247 1.00 91.44 95 CYS A C 1
ATOM 762 O O . CYS A 1 95 ? -6.832 -3.926 12.200 1.00 91.44 95 CYS A O 1
ATOM 764 N N . TRP A 1 96 ? -6.664 -1.970 11.096 1.00 89.81 96 TRP A N 1
ATOM 765 C CA . TRP A 1 96 ? -7.408 -1.172 12.064 1.00 89.81 96 TRP A CA 1
ATOM 766 C C . TRP A 1 96 ? -8.859 -0.963 11.632 1.00 89.81 96 TRP A C 1
ATOM 768 O O . TRP A 1 96 ? -9.130 -0.289 10.640 1.00 89.81 96 TRP A O 1
ATOM 778 N N . THR A 1 97 ? -9.801 -1.499 12.409 1.00 90.00 97 THR A N 1
ATOM 779 C CA . THR A 1 97 ? -11.230 -1.171 12.289 1.00 90.00 97 THR A CA 1
ATOM 780 C C . THR A 1 97 ? -11.581 0.014 13.193 1.00 90.00 97 THR A C 1
ATOM 782 O O . THR A 1 97 ? -10.871 0.258 14.177 1.00 90.00 97 THR A O 1
ATOM 785 N N . PRO A 1 98 ? -12.685 0.743 12.930 1.00 85.94 98 PRO A N 1
ATOM 786 C CA . PRO A 1 98 ? -13.132 1.819 13.814 1.00 85.94 98 PRO A CA 1
ATOM 787 C C . PRO A 1 98 ? -13.281 1.359 15.270 1.00 85.94 98 PRO A C 1
ATOM 789 O O . PRO A 1 98 ? -12.877 2.065 16.188 1.00 85.94 98 PRO A O 1
ATOM 792 N N . GLN A 1 99 ? -13.805 0.150 15.490 1.00 86.31 99 GLN A N 1
ATOM 793 C CA . GLN A 1 99 ? -13.987 -0.431 16.820 1.00 86.31 99 GLN A CA 1
ATOM 794 C C . GLN A 1 99 ? -12.647 -0.732 17.504 1.00 86.31 99 GLN A C 1
ATOM 796 O O . GLN A 1 99 ? -12.469 -0.353 18.659 1.00 86.31 99 GLN A O 1
ATOM 801 N N . ARG A 1 100 ? -11.684 -1.341 16.797 1.00 89.56 100 ARG A N 1
ATOM 802 C CA . ARG A 1 100 ? -10.338 -1.599 17.341 1.00 89.56 100 ARG A CA 1
ATOM 803 C C . ARG A 1 100 ? -9.623 -0.300 17.731 1.00 89.56 100 ARG A C 1
ATOM 805 O O . ARG A 1 100 ? -9.024 -0.224 18.801 1.00 89.56 100 ARG A O 1
ATOM 812 N N . LEU A 1 101 ? -9.736 0.740 16.904 1.00 87.44 101 LEU A N 1
ATOM 813 C CA . LEU A 1 101 ? -9.178 2.066 17.195 1.00 87.44 101 LEU A CA 1
ATOM 814 C C . LEU A 1 101 ? -9.835 2.724 18.414 1.00 87.44 101 LEU A C 1
ATOM 816 O O . LEU A 1 101 ? -9.126 3.291 19.245 1.00 87.44 101 LEU A O 1
ATOM 820 N N . LYS A 1 102 ? -11.161 2.603 18.572 1.00 86.38 102 LYS A N 1
ATOM 821 C CA . LYS A 1 102 ? -11.861 3.047 19.792 1.00 86.38 102 LYS A CA 1
ATOM 822 C C . LYS A 1 102 ? -11.295 2.375 21.039 1.00 86.38 102 LYS A C 1
ATOM 824 O O . LYS A 1 102 ? -11.003 3.068 22.010 1.00 86.38 102 LYS A O 1
ATOM 829 N N . SER A 1 103 ? -11.117 1.053 21.005 1.00 86.94 103 SER A N 1
ATOM 830 C CA . SER A 1 103 ? -10.566 0.291 22.132 1.00 86.94 103 SER A CA 1
ATOM 831 C C . SER A 1 103 ? -9.172 0.779 22.525 1.00 86.94 103 SER A C 1
ATOM 833 O O . SER A 1 103 ? -8.922 1.019 23.700 1.00 86.94 103 SER A O 1
ATOM 835 N N . ILE A 1 104 ? -8.301 1.028 21.548 1.00 86.75 104 ILE A N 1
ATOM 836 C CA . ILE A 1 104 ? -6.944 1.525 21.807 1.00 86.75 104 ILE A CA 1
ATOM 837 C C . ILE A 1 104 ? -6.951 2.929 22.394 1.00 86.75 104 ILE A C 1
ATOM 839 O O . ILE A 1 104 ? -6.274 3.194 23.382 1.00 86.75 104 ILE A O 1
ATOM 843 N N . LEU A 1 105 ? -7.731 3.845 21.821 1.00 85.38 105 LEU A N 1
ATOM 844 C CA . LEU A 1 105 ? -7.824 5.205 22.353 1.00 85.38 105 LEU A CA 1
ATOM 845 C C . LEU A 1 105 ? -8.373 5.210 23.788 1.00 85.38 105 LEU A C 1
ATOM 847 O O . LEU A 1 105 ? -7.926 6.003 24.618 1.00 85.38 105 LEU A O 1
ATOM 851 N N . HIS A 1 106 ? -9.285 4.289 24.098 1.00 86.19 106 HIS A N 1
ATOM 852 C CA . HIS A 1 106 ? -9.783 4.094 25.452 1.00 86.19 106 HIS A CA 1
ATOM 853 C C . HIS A 1 106 ? -8.692 3.569 26.403 1.00 86.19 106 HIS A C 1
ATOM 855 O O . HIS A 1 106 ? -8.582 4.046 27.531 1.00 86.19 106 HIS A O 1
ATOM 861 N N . GLU A 1 107 ? -7.836 2.641 25.963 1.00 87.31 107 GLU A N 1
ATOM 862 C CA . GLU A 1 107 ? -6.667 2.188 26.739 1.00 87.31 107 GLU A CA 1
ATOM 863 C C . GLU A 1 107 ? -5.693 3.337 27.052 1.00 87.31 107 GLU A C 1
ATOM 865 O O . GLU A 1 107 ? -5.142 3.407 28.153 1.00 87.31 107 GLU A O 1
ATOM 870 N N . PHE A 1 108 ? -5.560 4.303 26.139 1.00 86.75 108 PHE A N 1
ATOM 871 C CA . PHE A 1 108 ? -4.803 5.541 26.353 1.00 86.75 108 PHE A CA 1
ATOM 872 C C . PHE A 1 108 ? -5.536 6.599 27.199 1.00 86.75 108 PHE A C 1
ATOM 874 O O . PHE A 1 108 ? -5.040 7.717 27.337 1.00 86.75 108 PHE A O 1
ATOM 881 N N . LYS A 1 109 ? -6.679 6.253 27.810 1.00 87.56 109 LYS A N 1
ATOM 882 C CA . LYS A 1 109 ? -7.495 7.128 28.673 1.00 87.56 109 LYS A CA 1
ATOM 883 C C . LYS A 1 109 ? -8.013 8.385 27.969 1.00 87.56 109 LYS A C 1
ATOM 885 O O . LYS A 1 109 ? -8.185 9.426 28.602 1.00 87.56 109 LYS A O 1
ATOM 890 N N . VAL A 1 110 ? -8.253 8.305 26.662 1.00 86.38 110 VAL A N 1
ATOM 891 C CA . VAL A 1 110 ? -8.958 9.367 25.940 1.00 86.38 110 VAL A CA 1
ATOM 892 C C . VAL A 1 110 ? -10.441 9.296 26.311 1.00 86.38 110 VAL A C 1
ATOM 894 O O . VAL A 1 110 ? -11.033 8.218 26.311 1.00 86.38 110 VAL A O 1
ATOM 897 N N . GLU A 1 111 ? -11.042 10.438 26.642 1.00 86.00 111 GLU A N 1
ATOM 898 C CA . GLU A 1 111 ? -12.463 10.517 27.002 1.00 86.00 111 GLU A CA 1
ATOM 899 C C . GLU A 1 111 ? -13.364 10.002 25.859 1.00 86.00 111 GLU A C 1
ATOM 901 O O . GLU A 1 111 ? -13.116 10.338 24.699 1.00 86.00 111 GLU A O 1
ATOM 906 N N . PRO A 1 112 ? -14.442 9.242 26.133 1.00 80.62 112 PRO A N 1
ATOM 907 C CA . PRO A 1 112 ? -15.277 8.642 25.086 1.00 80.62 112 PRO A CA 1
ATOM 908 C C . PRO A 1 112 ? -15.842 9.651 24.076 1.00 80.62 112 PRO A C 1
ATOM 910 O O . PRO A 1 112 ? -15.855 9.389 22.876 1.00 80.62 112 PRO A O 1
ATOM 913 N N . ALA A 1 113 ? -16.248 10.834 24.549 1.00 81.00 113 ALA A N 1
ATOM 914 C CA . ALA A 1 113 ? -16.749 11.907 23.689 1.00 81.00 113 ALA A CA 1
ATOM 915 C C . ALA A 1 113 ? -15.663 12.453 22.741 1.00 81.00 113 ALA A C 1
ATOM 917 O O . ALA A 1 113 ? -15.938 12.786 21.590 1.00 81.00 113 ALA A O 1
ATOM 918 N N . GLU A 1 114 ? -14.419 12.503 23.216 1.00 82.25 114 GLU A N 1
ATOM 919 C CA . GLU A 1 114 ? -13.252 12.930 22.445 1.00 82.25 114 GLU A CA 1
ATOM 920 C C . GLU A 1 114 ? -12.846 11.853 21.421 1.00 82.25 114 GLU A C 1
ATOM 922 O O . GLU A 1 114 ? -12.475 12.178 20.295 1.00 82.25 114 GLU A O 1
ATOM 927 N N . ILE A 1 115 ? -12.973 10.565 21.769 1.00 80.50 115 ILE A N 1
ATOM 928 C CA . ILE A 1 115 ? -12.765 9.439 20.844 1.00 80.50 115 ILE A CA 1
ATOM 929 C C . ILE A 1 115 ? -13.758 9.506 19.684 1.00 80.50 115 ILE A C 1
ATOM 931 O O . ILE A 1 115 ? -13.354 9.431 18.522 1.00 80.50 115 ILE A O 1
ATOM 935 N N . ASP A 1 116 ? -15.047 9.659 19.987 1.00 79.12 116 ASP A N 1
ATOM 936 C CA . ASP A 1 116 ? -16.075 9.752 18.955 1.00 79.12 116 ASP A CA 1
ATOM 937 C C . ASP A 1 116 ? -15.851 10.974 18.065 1.00 79.12 116 ASP A C 1
ATOM 939 O O . ASP A 1 116 ? -15.921 10.846 16.847 1.00 79.12 116 ASP A O 1
ATOM 943 N N . ASN A 1 117 ? -15.478 12.124 18.631 1.00 80.88 117 ASN A N 1
ATOM 944 C CA . ASN A 1 117 ? -15.155 13.318 17.850 1.00 80.88 117 ASN A CA 1
ATOM 945 C C . ASN A 1 117 ? -13.947 13.117 16.912 1.00 80.88 117 ASN A C 1
ATOM 947 O O . ASN A 1 117 ? -13.971 13.574 15.777 1.00 80.88 117 ASN A O 1
ATOM 951 N N . ARG A 1 118 ? -12.898 12.406 17.349 1.00 79.25 118 ARG A N 1
ATOM 952 C CA . ARG A 1 118 ? -11.704 12.139 16.520 1.00 79.25 118 ARG A CA 1
ATOM 953 C C . ARG A 1 118 ? -11.962 11.145 15.393 1.00 79.25 118 ARG A C 1
ATOM 955 O O . ARG A 1 118 ? -11.347 11.242 14.334 1.00 79.25 118 ARG A O 1
ATOM 962 N N . LEU A 1 119 ? -12.820 10.157 15.631 1.00 78.44 119 LEU A N 1
ATOM 963 C CA . LEU A 1 119 ? -13.118 9.114 14.648 1.00 78.44 119 LEU A CA 1
ATOM 964 C C . LEU A 1 119 ? -14.229 9.539 13.679 1.00 78.44 119 LEU A C 1
ATOM 966 O O . LEU A 1 119 ? -14.205 9.138 12.510 1.00 78.44 119 LEU A O 1
ATOM 970 N N . ASN A 1 120 ? -15.162 10.380 14.132 1.00 72.31 120 ASN A N 1
ATOM 971 C CA . ASN A 1 120 ? -16.147 11.043 13.285 1.00 72.31 120 ASN A CA 1
ATOM 972 C C . ASN A 1 120 ? -15.443 12.089 12.407 1.00 72.31 120 ASN A C 1
ATOM 974 O O . ASN A 1 120 ? -14.832 13.026 12.902 1.00 72.31 120 ASN A O 1
ATOM 978 N N . GLY A 1 121 ? -15.505 11.919 11.087 1.00 63.44 121 GLY A N 1
ATOM 979 C CA . GLY A 1 121 ? -14.792 12.752 10.111 1.00 63.44 121 GLY A CA 1
ATOM 980 C C . GLY A 1 121 ? -13.475 12.153 9.607 1.00 63.44 121 GLY A C 1
ATOM 981 O O . GLY A 1 121 ? -13.083 12.455 8.484 1.00 63.44 121 GLY A O 1
ATOM 982 N N . LEU A 1 122 ? -12.838 11.255 10.372 1.00 69.12 122 LEU A N 1
ATOM 983 C CA . LEU A 1 122 ? -11.654 10.511 9.919 1.00 69.12 122 LEU A CA 1
ATOM 984 C C . LEU A 1 122 ? -12.022 9.147 9.314 1.00 69.12 122 LEU A C 1
ATOM 986 O O . LEU A 1 122 ? -11.525 8.789 8.251 1.00 69.12 122 LEU A O 1
ATOM 990 N N . LEU A 1 123 ? -12.888 8.381 9.988 1.00 68.88 123 LEU A N 1
ATOM 991 C CA . LEU A 1 123 ? -13.243 7.003 9.603 1.00 68.88 123 LEU A CA 1
ATOM 992 C C . LEU A 1 123 ? -14.743 6.783 9.408 1.00 68.88 123 LEU A C 1
ATOM 994 O O . LEU A 1 123 ? -15.145 5.793 8.800 1.00 68.88 123 LEU A O 1
ATOM 998 N N . MET A 1 124 ? -15.577 7.682 9.929 1.00 67.12 124 MET A N 1
ATOM 999 C CA . MET A 1 124 ? -17.029 7.618 9.781 1.00 67.12 124 MET A CA 1
ATOM 1000 C C . MET A 1 124 ? -17.546 8.949 9.250 1.00 67.12 124 MET A C 1
ATOM 1002 O O . MET A 1 124 ? -17.164 10.010 9.744 1.00 67.12 124 MET A O 1
ATOM 1006 N N . ASN A 1 125 ? -18.413 8.898 8.239 1.00 64.12 125 ASN A N 1
ATOM 1007 C CA . ASN A 1 125 ? -19.057 10.096 7.722 1.00 64.12 125 ASN A CA 1
ATOM 1008 C C . ASN A 1 125 ? -20.198 10.514 8.667 1.00 64.12 125 ASN A C 1
ATOM 1010 O O . ASN A 1 125 ? -21.119 9.735 8.906 1.00 64.12 125 ASN A O 1
ATOM 1014 N N . SER A 1 126 ? -20.130 11.743 9.184 1.00 55.34 126 SER A N 1
ATOM 1015 C CA . SER A 1 126 ? -21.133 12.338 10.080 1.00 55.34 126 SER A CA 1
ATOM 1016 C C . SER A 1 126 ? -22.503 12.526 9.402 1.00 55.34 126 SER A C 1
ATOM 1018 O O . SER A 1 126 ? -23.531 12.604 10.070 1.00 55.34 126 SER A O 1
ATOM 1020 N N . GLU A 1 127 ? -22.550 12.548 8.064 1.00 56.28 127 GLU A N 1
ATOM 1021 C CA . GLU A 1 127 ? -23.762 12.887 7.302 1.00 56.28 127 GLU A CA 1
ATOM 1022 C C . GLU A 1 127 ? -24.779 11.744 7.118 1.00 56.28 127 GLU A C 1
ATOM 1024 O O . GLU A 1 127 ? -25.817 11.949 6.493 1.00 56.28 127 GLU A O 1
ATOM 1029 N N . LYS A 1 128 ? -24.549 10.548 7.676 1.00 46.12 128 LYS A N 1
ATOM 1030 C CA . LYS A 1 128 ? -25.544 9.456 7.668 1.00 46.12 128 LYS A CA 1
ATOM 1031 C C . LYS A 1 128 ? -25.987 9.068 9.080 1.00 46.12 128 LYS A C 1
ATOM 1033 O O . LYS A 1 128 ? -25.789 7.943 9.519 1.00 46.12 128 LYS A O 1
ATOM 1038 N N . ASN A 1 129 ? -26.624 10.015 9.761 1.00 39.31 129 ASN A N 1
ATOM 1039 C CA . ASN A 1 129 ? -27.665 9.738 10.755 1.00 39.31 129 ASN A CA 1
ATOM 1040 C C . ASN A 1 129 ? -29.017 10.168 10.158 1.00 39.31 129 ASN A C 1
ATOM 1042 O O . ASN A 1 129 ? -29.575 11.193 10.548 1.00 39.31 129 ASN A O 1
ATOM 1046 N N . VAL A 1 130 ? -29.501 9.412 9.168 1.00 36.12 130 VAL A N 1
ATOM 1047 C CA . VAL A 1 130 ? -30.898 9.440 8.702 1.00 36.12 130 VAL A CA 1
ATOM 1048 C C . VAL A 1 130 ? -31.426 8.019 8.733 1.00 36.12 130 VAL A C 1
ATOM 1050 O O . VAL A 1 130 ? -30.726 7.145 8.172 1.00 36.12 130 VAL A O 1
#